Protein AF-A0A5E4HTA0-F1 (afdb_monomer)

Structure (mmCIF, N/CA/C/O backbone):
data_AF-A0A5E4HTA0-F1
#
_entry.id   AF-A0A5E4HTA0-F1
#
loop_
_atom_site.group_PDB
_atom_site.id
_atom_site.type_symbol
_atom_site.label_atom_id
_atom_site.label_alt_id
_atom_site.label_comp_id
_atom_site.label_asym_id
_atom_site.label_entity_id
_atom_site.label_seq_id
_atom_site.pdbx_PDB_ins_code
_atom_site.Cartn_x
_atom_site.Cartn_y
_atom_site.Cartn_z
_atom_site.occupancy
_atom_site.B_iso_or_equiv
_atom_site.auth_seq_id
_atom_site.auth_comp_id
_atom_site.auth_asym_id
_atom_site.auth_atom_id
_atom_site.pdbx_PDB_model_num
ATOM 1 N N . MET A 1 1 ? 17.640 20.343 -9.779 1.00 55.75 1 MET A N 1
ATOM 2 C CA . MET A 1 1 ? 17.302 19.450 -8.652 1.00 55.75 1 MET A CA 1
ATOM 3 C C . MET A 1 1 ? 16.066 18.590 -8.913 1.00 55.75 1 MET A C 1
ATOM 5 O O . MET A 1 1 ? 16.283 17.422 -9.187 1.00 55.75 1 MET A O 1
ATOM 9 N N . SER A 1 2 ? 14.816 19.096 -8.928 1.00 64.62 2 SER A N 1
ATOM 10 C CA . SER A 1 2 ? 13.626 18.238 -9.209 1.00 64.62 2 SER A CA 1
ATOM 11 C C . SER A 1 2 ? 13.730 17.502 -10.552 1.00 64.62 2 SER A C 1
ATOM 13 O O . SER A 1 2 ? 13.581 16.288 -10.622 1.00 64.62 2 SER A O 1
ATOM 15 N N . SER A 1 3 ? 14.130 18.220 -11.604 1.00 77.38 3 SER A N 1
ATOM 16 C CA . SER A 1 3 ? 14.250 17.663 -12.954 1.00 77.38 3 SER A CA 1
ATOM 17 C C . SER A 1 3 ? 15.393 16.658 -13.131 1.00 77.38 3 SER A C 1
ATOM 19 O O . SER A 1 3 ? 15.333 15.827 -14.029 1.00 77.38 3 SER A O 1
ATOM 21 N N . GLU A 1 4 ? 16.448 16.712 -12.316 1.00 87.75 4 GLU A N 1
ATOM 22 C CA . GLU A 1 4 ? 17.560 15.753 -12.411 1.00 87.75 4 GLU A CA 1
ATOM 23 C C . GLU A 1 4 ? 17.148 14.399 -11.845 1.00 87.75 4 GLU A C 1
ATOM 25 O O . GLU A 1 4 ? 17.346 13.383 -12.506 1.00 87.75 4 GLU A O 1
ATOM 30 N N . ILE A 1 5 ? 16.489 14.404 -10.684 1.00 87.69 5 ILE A N 1
ATOM 31 C CA . ILE A 1 5 ? 15.975 13.192 -10.039 1.00 87.69 5 ILE A CA 1
ATOM 32 C C . ILE A 1 5 ? 14.891 12.549 -10.910 1.00 87.69 5 ILE A C 1
ATOM 34 O O . ILE A 1 5 ? 14.918 11.344 -11.148 1.00 87.69 5 ILE A O 1
ATOM 38 N N . GLU A 1 6 ? 13.961 13.343 -11.444 1.00 88.44 6 GLU A N 1
ATOM 39 C CA . GLU A 1 6 ? 12.920 12.842 -12.351 1.00 88.44 6 GLU A CA 1
ATOM 40 C C . GLU A 1 6 ? 13.517 12.162 -13.592 1.00 88.44 6 GLU A C 1
ATOM 42 O O . GLU A 1 6 ? 13.071 11.084 -13.997 1.00 88.44 6 GLU A O 1
ATOM 47 N N . ASN A 1 7 ? 14.563 12.755 -14.174 1.00 90.56 7 ASN A N 1
ATOM 48 C CA . ASN A 1 7 ? 15.254 12.184 -15.327 1.00 90.56 7 ASN A CA 1
ATOM 49 C C . ASN A 1 7 ? 16.025 10.909 -14.970 1.00 90.56 7 ASN A C 1
ATOM 51 O O . ASN A 1 7 ? 16.002 9.950 -15.743 1.00 90.56 7 ASN A O 1
ATOM 55 N N . GLU A 1 8 ? 16.686 10.873 -13.813 1.00 94.31 8 GLU A N 1
ATOM 56 C CA . GLU A 1 8 ? 17.379 9.684 -13.315 1.00 94.31 8 GLU A CA 1
ATOM 57 C C . GLU A 1 8 ? 16.405 8.511 -13.138 1.00 94.31 8 GLU A C 1
ATOM 59 O O . GLU A 1 8 ? 16.630 7.429 -13.688 1.00 94.31 8 GLU A O 1
ATOM 64 N N . VAL A 1 9 ? 15.274 8.745 -12.466 1.00 91.06 9 VAL A N 1
ATOM 65 C CA . VAL A 1 9 ? 14.229 7.735 -12.243 1.00 91.06 9 VAL A CA 1
ATOM 66 C C . VAL A 1 9 ? 13.652 7.242 -13.568 1.00 91.06 9 VAL A C 1
ATOM 68 O O . VAL A 1 9 ? 13.543 6.032 -13.790 1.00 91.06 9 VAL A O 1
ATOM 71 N N . LEU A 1 10 ? 13.323 8.154 -14.487 1.00 90.06 10 LEU A N 1
ATOM 72 C CA . LEU A 1 10 ? 12.795 7.784 -15.800 1.00 90.06 10 LEU A CA 1
ATOM 73 C C . LEU A 1 10 ? 13.799 6.941 -16.599 1.00 90.06 10 LEU A C 1
ATOM 75 O O . LEU A 1 10 ? 13.406 5.987 -17.276 1.00 90.06 10 LEU A O 1
ATOM 79 N N . ASN A 1 11 ? 15.087 7.270 -16.525 1.00 94.00 11 ASN A N 1
ATOM 80 C CA . ASN A 1 11 ? 16.137 6.507 -17.191 1.00 94.00 11 ASN A CA 1
ATOM 81 C C . ASN A 1 11 ? 16.309 5.116 -16.571 1.00 94.00 11 ASN A C 1
ATOM 83 O O . ASN A 1 11 ? 16.416 4.139 -17.314 1.00 94.00 11 ASN A O 1
ATOM 87 N N . GLY A 1 12 ? 16.251 5.006 -15.242 1.00 94.50 12 GLY A N 1
ATOM 88 C CA . GLY A 1 12 ? 16.259 3.721 -14.543 1.00 94.50 12 GLY A CA 1
ATOM 89 C C . GLY A 1 12 ? 15.097 2.820 -14.969 1.00 94.50 12 GLY A C 1
ATOM 90 O O . GLY A 1 12 ? 15.307 1.661 -15.332 1.00 94.50 12 GLY A O 1
ATOM 91 N N . LEU A 1 13 ? 13.878 3.365 -15.031 1.00 93.38 13 LEU A N 1
ATOM 92 C CA . LEU A 1 13 ? 12.690 2.621 -15.467 1.00 93.38 13 LEU A CA 1
ATOM 93 C C . LEU A 1 13 ? 12.779 2.175 -16.933 1.00 93.38 13 LEU A C 1
ATOM 95 O O . LEU A 1 13 ? 12.433 1.038 -17.254 1.00 93.38 13 LEU A O 1
ATOM 99 N N . LYS A 1 14 ? 13.289 3.031 -17.827 1.00 94.25 14 LYS A N 1
ATOM 100 C CA . LYS A 1 14 ? 13.539 2.654 -19.230 1.00 94.25 14 LYS A CA 1
ATOM 101 C C . LYS A 1 14 ? 14.578 1.541 -19.343 1.00 94.25 14 LYS A C 1
ATOM 103 O O . LYS A 1 14 ? 14.407 0.636 -20.157 1.00 94.25 14 LYS A O 1
ATOM 108 N N . HIS A 1 15 ? 15.635 1.594 -18.533 1.00 96.19 15 HIS A N 1
ATOM 109 C CA . HIS A 1 15 ? 16.662 0.558 -18.512 1.00 96.19 15 HIS A CA 1
ATOM 110 C C . HIS A 1 15 ? 16.092 -0.791 -18.057 1.00 96.19 15 HIS A C 1
ATOM 112 O O . HIS A 1 15 ? 16.357 -1.807 -18.696 1.00 96.19 15 HI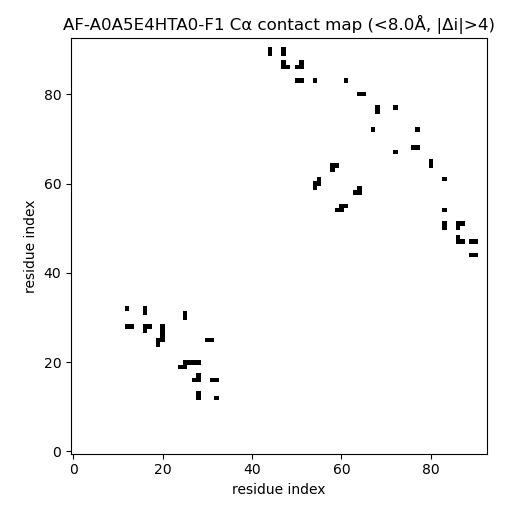S A O 1
ATOM 118 N N . ALA A 1 16 ? 15.248 -0.788 -17.021 1.00 95.31 16 ALA A N 1
ATOM 119 C CA . ALA A 1 16 ? 14.549 -1.981 -16.549 1.00 95.31 16 ALA A CA 1
ATOM 120 C C . ALA A 1 16 ? 13.572 -2.552 -17.595 1.00 95.31 16 ALA A C 1
ATOM 122 O O . ALA A 1 16 ? 13.461 -3.767 -17.735 1.00 95.31 16 ALA A O 1
ATOM 123 N N . ALA A 1 17 ? 12.898 -1.687 -18.361 1.00 96.50 17 ALA A N 1
ATOM 124 C CA . ALA A 1 17 ? 11.951 -2.102 -19.395 1.00 96.50 17 ALA A CA 1
ATOM 125 C C . ALA A 1 17 ? 12.624 -2.745 -20.619 1.00 96.50 17 ALA A C 1
ATOM 127 O O . ALA A 1 17 ? 12.038 -3.615 -21.261 1.00 96.50 17 ALA A O 1
ATOM 128 N N . ARG A 1 18 ? 13.844 -2.306 -20.960 1.00 96.75 18 ARG A N 1
ATOM 129 C CA . ARG A 1 18 ? 14.541 -2.669 -22.204 1.00 96.75 18 ARG A CA 1
ATOM 130 C C . ARG A 1 18 ? 14.552 -4.176 -22.512 1.00 96.75 18 ARG A C 1
ATOM 132 O O . ARG A 1 18 ? 14.068 -4.519 -23.586 1.00 96.75 18 ARG A O 1
ATOM 139 N N . PRO A 1 19 ? 15.027 -5.075 -21.626 1.00 97.75 19 PRO A N 1
ATOM 140 C CA . PRO A 1 19 ? 15.051 -6.505 -21.939 1.00 97.75 19 PRO A CA 1
ATOM 141 C C . PRO A 1 19 ? 13.652 -7.081 -22.195 1.00 97.75 19 PRO A C 1
ATOM 143 O O . PRO A 1 19 ? 13.493 -7.973 -23.018 1.00 97.75 19 PRO A O 1
ATOM 146 N N . LEU A 1 20 ? 12.621 -6.563 -21.526 1.00 97.06 20 LEU A N 1
ATOM 147 C CA . LEU A 1 20 ? 11.249 -7.049 -21.684 1.00 97.06 20 LEU A CA 1
ATOM 148 C C . LEU A 1 20 ? 10.646 -6.620 -23.027 1.00 97.06 20 LEU A C 1
ATOM 150 O O . LEU A 1 20 ? 9.905 -7.385 -23.639 1.00 97.06 20 LEU A O 1
ATOM 154 N N . VAL A 1 21 ? 11.000 -5.425 -23.502 1.00 97.56 21 VAL A N 1
ATOM 155 C CA . VAL A 1 21 ? 10.622 -4.943 -24.838 1.00 97.56 21 VAL A CA 1
ATOM 156 C C . VAL A 1 21 ? 11.390 -5.694 -25.927 1.00 97.56 21 VAL A C 1
ATOM 158 O O . VAL A 1 21 ? 10.792 -6.135 -26.901 1.00 97.56 21 VAL A O 1
ATOM 161 N N . GLU A 1 22 ? 12.698 -5.903 -25.754 1.00 97.44 22 GLU A N 1
ATOM 162 C CA . GLU A 1 22 ? 13.538 -6.651 -26.707 1.00 97.44 22 GLU A CA 1
ATOM 163 C C . GLU A 1 22 ? 13.080 -8.109 -26.877 1.00 97.44 22 GLU A C 1
ATOM 165 O O . GLU A 1 22 ? 13.180 -8.665 -27.969 1.00 97.44 22 GLU A O 1
ATOM 170 N N . LEU A 1 23 ? 12.531 -8.714 -25.820 1.00 97.88 23 LEU A N 1
ATOM 171 C CA . LEU A 1 23 ? 11.930 -10.051 -25.850 1.00 97.88 23 LEU A CA 1
ATOM 172 C C . LEU A 1 23 ? 10.495 -10.076 -26.410 1.00 97.88 23 LEU A C 1
ATOM 174 O O . LEU A 1 23 ? 9.910 -11.153 -26.514 1.00 97.88 23 LEU A O 1
ATOM 178 N N . GLY A 1 24 ? 9.912 -8.921 -26.745 1.00 97.25 24 GLY A N 1
ATOM 179 C CA . GLY A 1 24 ? 8.537 -8.814 -27.242 1.00 97.25 24 GLY A CA 1
ATOM 180 C C . GLY A 1 24 ? 7.456 -9.064 -26.184 1.00 97.25 24 GLY A C 1
ATOM 181 O O . GLY A 1 24 ? 6.317 -9.344 -26.542 1.00 97.25 24 GLY A O 1
ATOM 182 N N . LEU A 1 25 ? 7.791 -8.986 -24.889 1.00 97.19 25 LEU A N 1
ATOM 183 C CA . LEU A 1 25 ? 6.822 -9.138 -23.791 1.00 97.19 25 LEU A CA 1
ATOM 184 C C . LEU A 1 25 ? 5.999 -7.865 -23.556 1.00 97.19 25 LEU A C 1
ATOM 186 O O . LEU A 1 25 ? 4.906 -7.937 -23.001 1.00 97.19 25 LEU A O 1
ATOM 190 N N . TYR A 1 26 ? 6.534 -6.711 -23.960 1.00 97.38 26 TYR A N 1
ATOM 191 C CA . TYR A 1 26 ? 5.853 -5.420 -23.940 1.00 97.38 26 TYR A CA 1
ATOM 192 C C . TYR A 1 26 ? 6.114 -4.670 -25.244 1.00 97.38 26 TYR A C 1
ATOM 194 O O . TYR A 1 26 ? 7.246 -4.640 -25.723 1.00 97.38 26 TYR A O 1
ATOM 202 N N . ASP A 1 27 ? 5.090 -3.986 -25.756 1.00 96.50 27 ASP A N 1
ATOM 203 C CA . ASP A 1 27 ? 5.188 -3.185 -26.984 1.00 96.50 27 ASP A CA 1
ATOM 204 C C . ASP A 1 27 ? 6.108 -1.966 -26.816 1.00 96.50 27 ASP A C 1
ATOM 206 O O . ASP A 1 27 ? 6.728 -1.487 -27.767 1.00 96.50 27 ASP A O 1
ATOM 210 N N . SER A 1 28 ? 6.201 -1.431 -25.595 1.00 96.88 28 SER A N 1
ATOM 211 C CA . SER A 1 28 ? 7.032 -0.272 -25.296 1.00 96.88 28 SER A CA 1
ATOM 212 C C . SER A 1 28 ? 7.403 -0.173 -23.816 1.00 96.88 28 SER A C 1
ATOM 214 O O . SER A 1 28 ? 6.739 -0.721 -22.935 1.00 96.88 28 SER A O 1
ATOM 216 N N . ALA A 1 29 ? 8.425 0.638 -23.520 1.00 94.81 29 ALA A N 1
ATOM 217 C CA . ALA A 1 29 ? 8.768 0.988 -22.142 1.00 94.81 29 ALA A CA 1
ATOM 218 C C . ALA A 1 29 ? 7.615 1.703 -21.414 1.00 94.81 29 ALA A C 1
ATOM 220 O O . ALA A 1 29 ? 7.478 1.568 -20.201 1.00 94.81 29 ALA A O 1
ATOM 221 N N . ARG A 1 30 ? 6.767 2.447 -22.141 1.00 94.81 30 ARG A N 1
ATOM 222 C CA . ARG A 1 30 ? 5.586 3.102 -21.565 1.00 94.81 30 ARG A CA 1
ATOM 223 C C . ARG A 1 30 ? 4.559 2.072 -21.100 1.00 94.81 30 ARG A C 1
ATOM 225 O O . ARG A 1 30 ? 4.002 2.256 -20.023 1.00 94.81 30 ARG A O 1
ATOM 232 N N . ASP A 1 31 ? 4.306 1.031 -21.891 1.00 95.94 31 ASP A N 1
ATOM 233 C CA . ASP A 1 31 ? 3.340 -0.014 -21.533 1.00 95.94 31 ASP A CA 1
ATOM 234 C C . ASP A 1 31 ? 3.814 -0.798 -20.312 1.00 95.94 31 ASP A C 1
ATOM 236 O O . ASP A 1 31 ? 3.050 -0.945 -19.362 1.00 95.94 31 ASP A O 1
ATOM 240 N N . PHE A 1 32 ? 5.103 -1.155 -20.272 1.00 95.12 32 PHE A N 1
ATOM 241 C CA . PHE A 1 32 ? 5.724 -1.741 -19.084 1.00 95.12 32 PHE A CA 1
ATOM 242 C C . PHE A 1 32 ? 5.545 -0.856 -17.845 1.00 95.12 32 PHE A C 1
ATOM 244 O O . PHE A 1 32 ? 5.005 -1.315 -16.843 1.00 95.12 32 PHE A O 1
ATOM 251 N N . ILE A 1 33 ? 5.949 0.421 -17.915 1.00 93.94 33 ILE A N 1
ATOM 252 C CA . ILE A 1 33 ? 5.853 1.348 -16.775 1.00 93.94 33 ILE A CA 1
ATOM 253 C C . ILE A 1 33 ? 4.400 1.479 -16.310 1.00 93.94 33 ILE A C 1
ATOM 255 O O . ILE A 1 33 ? 4.122 1.400 -15.117 1.00 93.94 33 ILE A O 1
ATOM 259 N N . ARG A 1 34 ? 3.456 1.639 -17.243 1.00 94.62 34 ARG A N 1
ATOM 260 C CA . ARG A 1 34 ? 2.029 1.736 -16.920 1.00 94.62 34 ARG A CA 1
ATOM 261 C C . ARG A 1 34 ? 1.547 0.504 -16.161 1.00 94.62 34 ARG A C 1
ATOM 263 O O . ARG A 1 34 ? 0.822 0.648 -15.178 1.00 94.62 34 ARG A O 1
ATOM 270 N N . ASP A 1 35 ? 1.910 -0.683 -16.624 1.00 95.56 35 ASP A N 1
ATOM 271 C CA . ASP A 1 35 ? 1.387 -1.923 -16.067 1.00 95.56 35 ASP A CA 1
ATOM 272 C C . ASP A 1 35 ? 2.013 -2.229 -14.700 1.00 95.56 35 ASP A C 1
ATOM 274 O O . ASP A 1 35 ? 1.277 -2.556 -13.769 1.00 95.56 35 ASP A O 1
ATOM 278 N N . ILE A 1 36 ? 3.316 -1.980 -14.507 1.00 94.00 36 ILE A N 1
ATOM 279 C CA . ILE A 1 36 ? 3.928 -2.095 -13.171 1.00 94.00 36 ILE A CA 1
ATOM 280 C C . ILE A 1 36 ? 3.367 -1.062 -12.189 1.00 94.00 36 ILE A C 1
ATOM 282 O O . ILE A 1 36 ? 3.192 -1.372 -11.013 1.00 94.00 36 ILE A O 1
ATOM 286 N N . THR A 1 37 ? 3.057 0.159 -12.645 1.00 93.50 37 THR A N 1
ATOM 287 C CA . THR A 1 37 ? 2.464 1.188 -11.783 1.00 93.50 37 THR A CA 1
ATOM 288 C C . THR A 1 37 ? 1.065 0.771 -11.346 1.00 93.50 37 THR A C 1
ATOM 290 O O . THR A 1 37 ? 0.744 0.884 -10.164 1.00 93.50 37 THR A O 1
ATOM 293 N N . LYS A 1 38 ? 0.248 0.239 -12.264 1.00 95.75 38 LYS A N 1
ATOM 294 C CA . LYS A 1 38 ? -1.070 -0.315 -11.923 1.00 95.75 38 LYS A CA 1
ATOM 295 C C . LYS A 1 38 ? -0.954 -1.453 -10.916 1.00 95.75 38 LYS A C 1
ATOM 297 O O . LYS A 1 38 ? -1.674 -1.444 -9.922 1.00 95.75 38 LYS A O 1
ATOM 302 N N . GLU A 1 39 ? -0.048 -2.398 -11.150 1.00 95.88 39 GLU A N 1
ATOM 303 C CA . GLU A 1 39 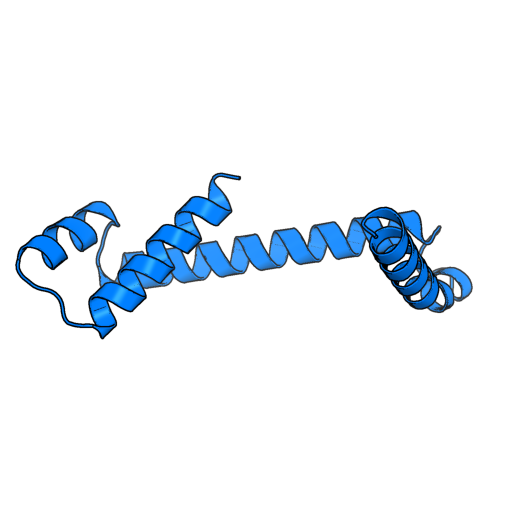? 0.148 -3.536 -10.252 1.00 95.88 39 GLU A CA 1
ATOM 304 C C . GLU A 1 39 ? 0.589 -3.077 -8.859 1.00 95.88 39 GLU A C 1
ATOM 306 O O . GLU A 1 39 ? 0.025 -3.505 -7.855 1.00 95.88 39 GLU A O 1
ATOM 311 N N . PHE A 1 40 ? 1.527 -2.131 -8.783 1.00 93.75 40 PHE A N 1
ATOM 312 C CA . PHE A 1 40 ? 1.967 -1.550 -7.519 1.00 93.75 40 PHE A CA 1
ATOM 313 C C . PHE A 1 40 ? 0.819 -0.873 -6.756 1.00 93.75 40 PHE A C 1
ATOM 315 O O . PHE A 1 40 ? 0.647 -1.123 -5.561 1.00 93.75 40 PHE A O 1
ATOM 322 N N . ILE A 1 41 ? 0.018 -0.044 -7.436 1.00 92.50 41 ILE A N 1
ATOM 323 C CA . ILE A 1 41 ? -1.138 0.634 -6.830 1.00 92.50 41 ILE A CA 1
ATOM 324 C C . ILE A 1 41 ? -2.148 -0.398 -6.322 1.00 92.50 41 ILE A C 1
ATOM 326 O O . ILE A 1 41 ? -2.556 -0.335 -5.163 1.00 92.50 41 ILE A O 1
ATOM 330 N N . ASN A 1 42 ? -2.502 -1.386 -7.146 1.00 95.00 42 ASN A N 1
ATOM 331 C CA . ASN A 1 42 ? -3.432 -2.447 -6.765 1.00 95.00 42 ASN A CA 1
ATOM 332 C C . ASN A 1 42 ? -2.918 -3.235 -5.557 1.00 95.00 42 ASN A C 1
ATOM 334 O O . ASN A 1 42 ? -3.664 -3.475 -4.608 1.00 95.00 42 ASN A O 1
ATOM 338 N N . HIS A 1 43 ? -1.632 -3.583 -5.547 1.00 96.38 43 HIS A N 1
ATOM 339 C CA . HIS A 1 43 ? -1.015 -4.288 -4.432 1.00 96.38 43 HIS A CA 1
ATOM 340 C C . HIS A 1 43 ? -1.080 -3.473 -3.134 1.00 96.38 43 HIS A C 1
ATOM 342 O O . HIS A 1 43 ? -1.397 -4.021 -2.076 1.00 96.38 43 HIS A O 1
ATOM 348 N N . LYS A 1 44 ? -0.830 -2.159 -3.201 1.00 94.75 44 LYS A N 1
ATOM 349 C CA . LYS A 1 44 ? -0.953 -1.258 -2.046 1.00 94.75 44 LYS A CA 1
ATOM 350 C C . LYS A 1 44 ? -2.393 -1.146 -1.554 1.00 94.75 44 LYS A C 1
ATOM 352 O O . LYS A 1 44 ? -2.620 -1.254 -0.352 1.00 94.75 44 LYS A O 1
ATOM 357 N N . ILE A 1 45 ? -3.360 -1.015 -2.459 1.00 94.69 45 ILE A N 1
ATOM 358 C CA . ILE A 1 45 ? -4.787 -1.002 -2.114 1.00 94.69 45 ILE A CA 1
ATOM 359 C C . ILE A 1 45 ? -5.174 -2.293 -1.383 1.00 94.69 45 ILE A C 1
ATOM 361 O O . ILE A 1 45 ? -5.775 -2.247 -0.310 1.00 94.69 45 ILE A O 1
ATOM 365 N N . GLU A 1 46 ? -4.802 -3.454 -1.923 1.00 96.44 46 GLU A N 1
ATOM 366 C CA . GLU A 1 46 ? -5.127 -4.743 -1.308 1.00 96.44 46 GLU A CA 1
ATOM 367 C C . GLU A 1 46 ? -4.419 -4.948 0.035 1.00 96.44 46 GLU A C 1
ATOM 369 O O . GLU A 1 46 ? -4.997 -5.522 0.961 1.00 96.44 46 GLU A O 1
ATOM 374 N N . PHE A 1 47 ? -3.196 -4.440 0.183 1.00 96.06 47 PHE A N 1
ATOM 375 C CA . PHE A 1 47 ? -2.489 -4.420 1.458 1.00 96.06 47 PHE A CA 1
ATOM 376 C C . PHE A 1 47 ? -3.261 -3.625 2.523 1.00 96.06 47 PHE A C 1
ATOM 378 O O . PHE A 1 47 ? -3.545 -4.165 3.594 1.00 96.06 47 PHE A O 1
ATOM 385 N N . TYR A 1 48 ? -3.678 -2.388 2.231 1.00 96.81 48 TYR A N 1
ATOM 386 C CA . TYR A 1 48 ? -4.433 -1.568 3.187 1.00 96.81 48 TYR A CA 1
ATOM 387 C C . TYR A 1 48 ? -5.825 -2.128 3.481 1.00 96.81 48 TYR A C 1
ATOM 389 O O . TYR A 1 48 ? -6.234 -2.167 4.640 1.00 96.81 48 TYR A O 1
ATOM 397 N N . LYS A 1 49 ? -6.527 -2.673 2.480 1.00 96.69 49 LYS A N 1
ATOM 398 C CA . LYS A 1 49 ? -7.801 -3.375 2.711 1.00 96.69 49 LYS A CA 1
ATOM 399 C C . LYS A 1 49 ? -7.644 -4.546 3.679 1.00 96.69 49 LYS A C 1
ATOM 401 O O . LYS A 1 49 ? -8.480 -4.715 4.566 1.00 96.69 49 LYS A O 1
ATOM 406 N N . LYS A 1 50 ? -6.584 -5.351 3.530 1.00 97.50 50 LYS A N 1
ATOM 407 C CA . LYS A 1 50 ? -6.294 -6.472 4.440 1.00 97.50 50 LYS A CA 1
ATOM 408 C C . LYS A 1 50 ? -5.983 -5.990 5.854 1.00 97.50 50 LYS A C 1
ATOM 410 O O . LYS A 1 50 ? -6.494 -6.584 6.801 1.00 97.50 50 LYS A O 1
ATOM 415 N N . GLN A 1 51 ? -5.203 -4.919 5.996 1.00 96.69 51 GLN A N 1
ATOM 416 C CA . 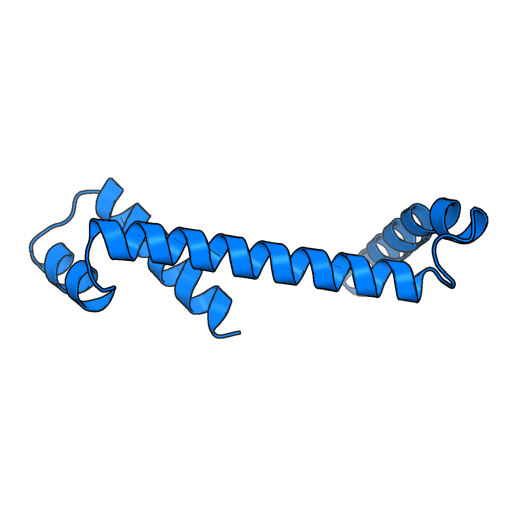GLN A 1 51 ? -4.928 -4.312 7.301 1.00 96.69 51 GLN A CA 1
ATOM 417 C C . GLN A 1 51 ? -6.212 -3.819 7.977 1.00 96.69 51 GLN A C 1
ATOM 419 O O . GLN A 1 51 ? -6.517 -4.243 9.089 1.00 96.69 51 GLN A O 1
ATOM 424 N N . ILE A 1 52 ? -7.036 -3.036 7.272 1.00 96.75 52 ILE A N 1
ATOM 425 C CA . ILE A 1 52 ? -8.330 -2.563 7.785 1.00 96.75 52 ILE A CA 1
ATOM 426 C C . ILE A 1 52 ? -9.229 -3.743 8.166 1.00 96.75 52 ILE A C 1
ATOM 428 O O . ILE A 1 52 ? -9.877 -3.711 9.206 1.00 96.75 52 ILE A O 1
ATOM 432 N N . ALA A 1 53 ? -9.280 -4.807 7.361 1.00 97.69 53 ALA A N 1
ATOM 433 C CA . ALA A 1 53 ? -10.069 -5.993 7.690 1.00 97.69 53 ALA A CA 1
ATOM 434 C C . ALA A 1 53 ? -9.576 -6.687 8.975 1.00 97.69 53 ALA A C 1
ATOM 436 O O . ALA A 1 53 ? -10.395 -7.130 9.785 1.00 97.69 53 ALA A O 1
ATOM 437 N N . ALA A 1 54 ? -8.258 -6.760 9.185 1.00 97.50 54 ALA A N 1
ATOM 438 C CA . ALA A 1 54 ? -7.672 -7.302 10.407 1.00 97.50 54 ALA A CA 1
ATOM 439 C C . ALA A 1 54 ? -8.027 -6.443 11.631 1.00 97.50 54 ALA A C 1
ATOM 441 O O . ALA A 1 54 ? -8.467 -6.985 12.649 1.00 97.50 54 ALA A O 1
ATOM 442 N N . PHE A 1 55 ? -7.934 -5.118 11.515 1.00 97.12 55 PHE A N 1
ATOM 443 C CA . PHE A 1 55 ? -8.314 -4.217 12.597 1.00 97.12 55 PHE A CA 1
ATOM 444 C C . PHE A 1 55 ? -9.819 -4.230 12.880 1.00 97.12 55 PHE A C 1
ATOM 446 O O . PHE A 1 55 ? -10.218 -4.342 14.039 1.00 97.12 55 PHE A O 1
ATOM 453 N N . LYS A 1 56 ? -10.670 -4.253 11.846 1.00 96.81 56 LYS A N 1
ATOM 454 C CA . LYS A 1 56 ? -12.125 -4.431 11.993 1.00 96.81 56 LYS A CA 1
ATOM 455 C C . LYS A 1 56 ? -12.467 -5.719 12.731 1.00 96.81 56 LYS A C 1
ATOM 457 O O . LYS A 1 56 ? -13.337 -5.730 13.595 1.00 96.81 56 LYS A O 1
ATOM 462 N N . LYS A 1 57 ? -11.750 -6.810 12.450 1.00 97.25 57 LYS A N 1
ATOM 463 C CA . LYS A 1 57 ? -11.919 -8.069 13.184 1.00 97.25 57 LYS A CA 1
ATOM 464 C C . LYS A 1 57 ? -11.511 -7.944 14.658 1.00 97.25 57 LYS A C 1
ATOM 466 O O . LYS A 1 57 ? -12.144 -8.572 15.503 1.00 97.25 57 LYS A O 1
ATOM 471 N N . LYS A 1 58 ? -10.465 -7.172 14.965 1.00 96.00 58 LYS A N 1
ATOM 472 C CA . LYS A 1 58 ? -9.928 -7.003 16.327 1.00 96.00 58 LYS A CA 1
ATOM 473 C C . LYS A 1 58 ? -10.755 -6.038 17.184 1.00 96.00 58 LYS A C 1
ATOM 475 O O . LYS A 1 58 ? -10.944 -6.290 18.370 1.00 96.00 58 LYS A O 1
ATOM 480 N N . TYR A 1 59 ? -11.259 -4.963 16.587 1.00 95.31 59 TYR A N 1
ATOM 481 C CA . TYR A 1 59 ? -11.813 -3.811 17.306 1.00 95.31 59 TYR A CA 1
ATOM 482 C C . TYR A 1 59 ? -13.239 -3.420 16.890 1.00 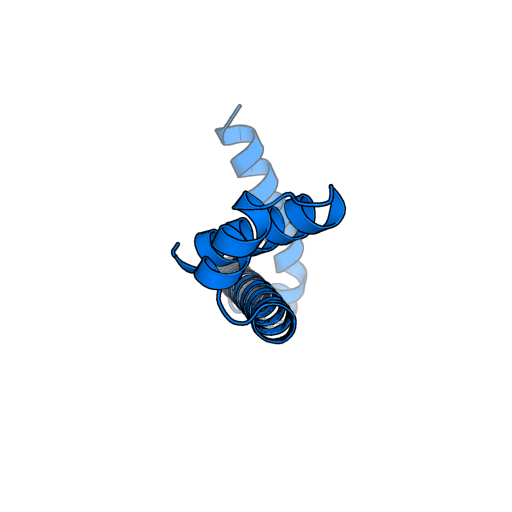95.31 59 TYR A C 1
ATOM 484 O O . TYR A 1 59 ? -13.847 -2.550 17.512 1.00 95.31 59 TYR A O 1
ATOM 492 N N . GLY A 1 60 ? -13.797 -4.055 15.857 1.00 96.00 60 GLY A N 1
ATOM 493 C CA . GLY A 1 60 ? -15.111 -3.730 15.309 1.00 96.00 60 GLY A CA 1
ATOM 494 C C . GLY A 1 60 ? -15.028 -2.635 14.249 1.00 96.00 60 GLY A C 1
ATOM 495 O O . GLY A 1 60 ? -14.800 -2.923 13.075 1.00 96.00 60 GLY A O 1
ATOM 496 N N . SER A 1 61 ? -15.231 -1.381 14.646 1.00 95.62 61 SER A N 1
ATOM 497 C CA . SER A 1 61 ? -15.147 -0.220 13.749 1.00 95.62 61 SER A CA 1
ATOM 498 C C . SER A 1 61 ? -14.060 0.747 14.202 1.00 95.62 61 SER A C 1
ATOM 500 O O . SER A 1 61 ? -13.678 0.731 15.375 1.00 95.62 61 SER A O 1
ATOM 502 N N . PHE A 1 62 ? -13.592 1.601 13.290 1.00 95.62 62 PHE A N 1
ATOM 503 C CA . PHE A 1 62 ? -12.596 2.615 13.623 1.00 95.62 62 PHE A CA 1
ATOM 504 C C . PHE A 1 62 ? -13.122 3.539 14.728 1.00 95.62 62 PHE A C 1
ATOM 506 O O . PHE A 1 62 ? -12.454 3.749 15.729 1.00 95.62 62 PHE A O 1
ATOM 513 N N . GLU A 1 63 ? -14.386 3.963 14.654 1.00 95.56 63 GLU A N 1
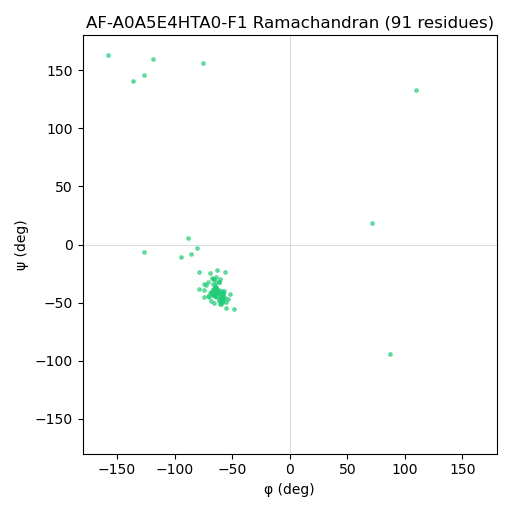ATOM 514 C CA . GLU A 1 63 ? -15.019 4.806 15.676 1.00 95.56 63 GLU A CA 1
ATOM 515 C C . GLU A 1 63 ? -15.127 4.103 17.032 1.00 95.56 63 GLU A C 1
ATOM 517 O O . GLU A 1 63 ? -14.991 4.734 18.080 1.00 95.56 63 GLU A O 1
ATOM 522 N N . THR A 1 64 ? -15.396 2.794 17.026 1.00 94.62 64 THR A N 1
ATOM 523 C CA . THR A 1 64 ? -15.451 1.992 18.255 1.00 94.62 64 THR A CA 1
ATOM 524 C C . THR A 1 64 ? -14.069 1.906 18.888 1.00 94.62 64 THR A C 1
ATOM 526 O O . THR A 1 64 ? -13.945 2.037 20.107 1.00 94.62 64 THR A O 1
ATOM 529 N N . PHE A 1 65 ? -13.036 1.728 18.064 1.00 95.25 65 PHE A N 1
ATOM 530 C CA . PHE A 1 65 ? -11.660 1.700 18.523 1.00 95.25 65 PHE A CA 1
ATOM 531 C C . PHE A 1 65 ? -11.228 3.060 19.078 1.00 95.25 65 PHE A C 1
ATOM 533 O O . PHE A 1 65 ? -10.813 3.120 20.231 1.00 95.25 65 PHE A O 1
ATOM 540 N N . SER A 1 66 ? -11.447 4.154 18.343 1.00 94.69 66 SER A N 1
ATOM 541 C CA . SER A 1 66 ? -11.128 5.519 18.787 1.00 94.69 66 SER A CA 1
ATOM 542 C C . SER A 1 66 ? -11.768 5.846 20.141 1.00 94.69 66 SER A C 1
ATOM 544 O O . SER A 1 66 ? -11.084 6.271 21.068 1.00 94.69 66 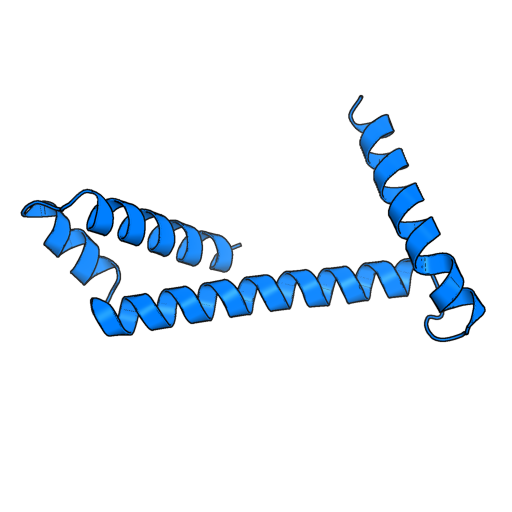SER A O 1
ATOM 546 N N . LYS A 1 67 ? -13.061 5.537 20.319 1.00 94.31 67 LYS A N 1
ATOM 547 C CA . LYS A 1 67 ? -13.767 5.736 21.602 1.00 94.31 67 LYS A CA 1
ATOM 548 C C . LYS A 1 67 ? -13.227 4.879 22.745 1.00 94.31 67 LYS A C 1
ATOM 550 O O . LYS A 1 67 ? -13.389 5.229 23.913 1.00 94.31 67 LYS A O 1
ATOM 555 N N . LYS A 1 68 ? -12.654 3.711 22.442 1.00 91.69 68 LYS A N 1
ATOM 556 C CA . LYS A 1 68 ? -12.020 2.861 23.454 1.00 91.69 68 LYS A CA 1
ATOM 557 C C . LYS A 1 68 ? -10.737 3.523 23.966 1.00 91.69 68 LYS A C 1
ATOM 559 O O . LYS A 1 68 ? -10.529 3.523 25.176 1.00 91.69 68 LYS A O 1
ATOM 564 N N . LEU A 1 69 ? -9.936 4.108 23.074 1.00 92.75 69 LEU A N 1
ATOM 565 C CA . LEU A 1 69 ? -8.653 4.740 23.410 1.00 92.75 69 LEU A CA 1
ATOM 566 C C . LEU A 1 69 ? -8.812 6.000 24.266 1.00 92.75 69 LEU A C 1
ATOM 568 O O . LEU A 1 69 ? -7.970 6.263 25.119 1.00 92.75 69 LEU A O 1
ATOM 572 N N . GLU A 1 70 ? -9.932 6.721 24.142 1.00 90.75 70 GLU A N 1
ATOM 573 C CA . GLU A 1 70 ? -10.261 7.865 25.015 1.00 90.75 70 GLU A CA 1
ATOM 574 C C . GLU A 1 70 ? -10.272 7.506 26.513 1.00 90.75 70 GLU A C 1
ATOM 576 O O . GLU A 1 70 ? -10.093 8.371 27.369 1.00 90.75 70 GLU A O 1
ATOM 581 N N . LYS A 1 71 ? -10.477 6.227 26.854 1.00 87.88 71 LYS A N 1
ATOM 582 C CA . LYS A 1 71 ? -10.476 5.730 28.241 1.00 87.88 71 LYS A CA 1
ATOM 583 C C . LYS A 1 71 ? -9.083 5.324 28.737 1.00 87.88 71 LYS A C 1
ATOM 585 O O . LYS A 1 71 ? -8.970 4.801 29.845 1.00 87.88 71 LYS A O 1
ATOM 590 N N . GLY A 1 72 ? -8.054 5.566 27.930 1.00 86.75 72 GLY A N 1
ATOM 591 C CA . GLY A 1 72 ? -6.684 5.124 28.135 1.00 86.75 72 GLY A CA 1
ATOM 592 C C . GLY A 1 72 ? -6.297 4.049 27.123 1.00 86.75 72 GLY A C 1
ATOM 593 O O . GLY A 1 72 ? -7.032 3.082 26.915 1.00 86.75 72 GLY A O 1
ATOM 594 N N . ALA A 1 73 ? -5.123 4.225 26.527 1.00 88.06 73 ALA A N 1
ATOM 595 C CA . ALA A 1 73 ? -4.535 3.327 25.548 1.00 88.06 73 ALA A CA 1
ATOM 596 C C . ALA A 1 73 ? -3.124 2.928 25.977 1.00 88.06 73 ALA A C 1
ATOM 598 O O . ALA A 1 73 ? -2.393 3.711 26.588 1.00 88.06 73 ALA A O 1
ATOM 599 N N . SER A 1 74 ? -2.732 1.699 25.659 1.00 94.50 74 SER A N 1
ATOM 600 C CA . SER A 1 74 ? -1.313 1.348 25.632 1.00 94.50 74 SER A CA 1
ATOM 601 C C . SER A 1 74 ? -0.644 1.917 24.376 1.00 94.50 74 SER A C 1
ATOM 603 O O . SER A 1 74 ? -1.307 2.097 23.360 1.00 94.50 74 SER A O 1
ATOM 605 N N . ILE A 1 75 ? 0.679 2.118 24.413 1.00 93.38 75 ILE A N 1
ATOM 606 C CA . ILE A 1 75 ? 1.463 2.567 23.243 1.00 93.38 75 ILE A CA 1
ATOM 607 C C . ILE A 1 75 ? 1.183 1.681 22.019 1.00 93.38 75 ILE A C 1
ATOM 609 O O . ILE A 1 75 ? 0.944 2.181 20.931 1.00 93.38 75 ILE A O 1
ATOM 613 N N . ALA A 1 76 ? 1.112 0.360 22.210 1.00 95.31 76 ALA A N 1
ATOM 614 C CA . ALA A 1 76 ? 0.820 -0.570 21.122 1.00 95.31 76 ALA A CA 1
ATOM 615 C C . ALA A 1 76 ? -0.583 -0.375 20.514 1.00 95.31 76 ALA A C 1
ATOM 617 O O . ALA A 1 76 ? -0.780 -0.618 19.329 1.00 95.31 76 ALA A O 1
ATOM 618 N N . GLU A 1 77 ? -1.573 0.034 21.311 1.00 94.81 77 GLU A N 1
ATOM 619 C CA . GLU A 1 77 ? -2.908 0.343 20.794 1.00 94.81 77 GLU A CA 1
ATOM 620 C C . GLU A 1 77 ? -2.935 1.684 20.051 1.00 94.81 77 GLU A C 1
ATOM 622 O O . GLU A 1 77 ? -3.664 1.798 19.070 1.00 94.81 77 GLU A O 1
ATOM 627 N N . GLU A 1 78 ? -2.140 2.670 20.476 1.00 93.94 78 GLU A N 1
ATOM 628 C CA . GLU A 1 78 ? -1.966 3.929 19.739 1.00 93.94 78 GLU A CA 1
ATOM 629 C C . GLU A 1 78 ? -1.270 3.697 18.392 1.00 93.94 78 GLU A C 1
ATOM 631 O O . GLU A 1 78 ? -1.736 4.208 17.376 1.00 93.94 78 GLU A O 1
ATOM 636 N N . ASP A 1 79 ? -0.225 2.866 18.359 1.00 96.50 79 ASP A N 1
ATOM 637 C CA . ASP A 1 79 ? 0.464 2.475 17.122 1.00 96.50 79 ASP A CA 1
ATOM 638 C C . ASP A 1 79 ? -0.498 1.797 16.138 1.00 96.50 79 ASP A 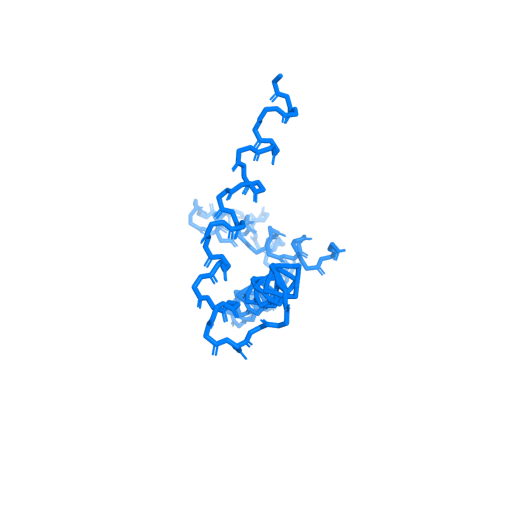C 1
ATOM 640 O O . ASP A 1 79 ? -0.603 2.187 14.977 1.00 96.50 79 ASP A O 1
ATOM 644 N N . GLU A 1 80 ? -1.281 0.826 16.614 1.00 96.94 80 GLU A N 1
ATOM 645 C CA . GLU A 1 80 ? -2.273 0.149 15.777 1.00 96.94 80 GLU A CA 1
ATOM 646 C C . GLU A 1 80 ? -3.406 1.078 15.314 1.00 96.94 80 GLU A C 1
ATOM 648 O O . GLU A 1 80 ? -3.992 0.869 14.249 1.00 96.94 80 GLU A O 1
ATOM 653 N N . TRP A 1 81 ? -3.738 2.099 16.104 1.00 96.75 81 TRP A N 1
ATOM 654 C CA . TRP A 1 81 ? -4.707 3.116 15.712 1.00 96.75 81 TRP A CA 1
ATOM 655 C C . TRP A 1 81 ? -4.166 4.010 14.600 1.00 96.75 81 TRP A C 1
ATOM 657 O O . TRP A 1 81 ? -4.866 4.212 13.608 1.00 96.75 81 TRP A O 1
ATOM 667 N N . MET A 1 82 ? -2.914 4.463 14.723 1.00 96.31 82 MET A N 1
ATOM 668 C CA . MET A 1 82 ? -2.224 5.238 13.687 1.00 96.31 82 MET A CA 1
ATOM 669 C C . MET A 1 82 ? -2.099 4.439 12.383 1.00 96.31 82 MET A C 1
ATOM 671 O O . MET A 1 82 ? -2.358 4.971 11.303 1.00 96.31 82 MET A O 1
ATOM 675 N N . ASP A 1 83 ? -1.782 3.145 12.472 1.00 96.81 83 ASP A N 1
ATOM 676 C CA . ASP A 1 83 ? -1.717 2.254 11.310 1.00 96.81 83 ASP A CA 1
ATOM 677 C C . ASP A 1 83 ? -3.081 2.095 10.619 1.00 96.81 83 ASP A C 1
ATOM 679 O O . ASP A 1 83 ? -3.159 2.067 9.385 1.00 96.81 83 ASP A O 1
ATOM 683 N N . TRP A 1 84 ? -4.173 1.996 11.387 1.00 97.62 84 TRP A N 1
ATOM 684 C CA . TRP A 1 84 ? -5.520 1.935 10.816 1.00 97.62 84 TRP A CA 1
ATOM 685 C C . TRP A 1 84 ? -5.904 3.269 10.168 1.00 97.62 84 TRP A C 1
ATOM 687 O O . TRP A 1 84 ? -6.333 3.271 9.013 1.00 97.62 84 TRP A O 1
ATOM 697 N N . GLU A 1 85 ? -5.708 4.397 10.851 1.00 96.81 85 GLU A N 1
ATOM 698 C CA . GLU A 1 85 ? -6.002 5.727 10.301 1.00 96.81 85 GLU A CA 1
ATOM 699 C C . GLU A 1 85 ? -5.270 5.946 8.969 1.00 96.81 85 GLU A C 1
ATOM 701 O O . GLU A 1 85 ? -5.899 6.232 7.945 1.00 96.81 85 GLU A O 1
ATOM 706 N N . ALA A 1 86 ? -3.962 5.673 8.941 1.00 94.88 86 ALA A N 1
ATOM 707 C CA . ALA A 1 86 ? -3.156 5.755 7.730 1.00 94.88 86 ALA A CA 1
ATOM 708 C C . ALA A 1 86 ? -3.679 4.829 6.620 1.00 94.88 86 ALA A C 1
ATOM 710 O O . ALA A 1 86 ? -3.706 5.210 5.448 1.00 94.88 86 ALA A O 1
ATOM 711 N N . ALA A 1 87 ? -4.119 3.613 6.959 1.00 95.81 87 ALA A N 1
ATOM 712 C CA . ALA A 1 87 ? -4.690 2.693 5.983 1.00 95.81 87 ALA A CA 1
ATOM 713 C C . ALA A 1 87 ? -6.011 3.207 5.385 1.00 95.81 87 ALA A C 1
ATOM 715 O O . ALA A 1 87 ? -6.235 3.028 4.186 1.00 95.81 87 ALA A O 1
ATOM 716 N N . GLU A 1 88 ? -6.884 3.834 6.181 1.00 95.38 88 GLU A N 1
ATOM 717 C CA . GLU A 1 88 ? -8.121 4.438 5.670 1.00 95.38 88 GLU A CA 1
ATOM 718 C C . GLU A 1 88 ? -7.838 5.636 4.771 1.00 95.38 88 GLU A C 1
ATOM 720 O O . GLU A 1 88 ? -8.450 5.754 3.708 1.00 95.38 88 GLU A O 1
ATOM 725 N N . ASP A 1 89 ? -6.892 6.487 5.151 1.00 93.94 89 ASP A N 1
ATOM 726 C CA . ASP A 1 89 ? -6.539 7.667 4.368 1.00 93.94 89 ASP A CA 1
ATOM 727 C C . ASP A 1 89 ? -5.902 7.300 3.030 1.00 93.94 89 ASP A C 1
ATOM 729 O O . ASP A 1 89 ? -6.282 7.859 2.002 1.00 93.94 89 ASP A O 1
ATOM 733 N N . MET A 1 90 ? -5.045 6.276 2.997 1.00 90.56 90 MET A N 1
ATOM 734 C CA . MET A 1 90 ? -4.461 5.762 1.754 1.00 90.56 90 MET A CA 1
ATOM 735 C C . MET A 1 90 ? -5.494 5.184 0.774 1.00 90.56 90 MET A C 1
ATOM 737 O O . MET A 1 90 ? -5.205 5.094 -0.418 1.00 90.56 90 MET A O 1
ATOM 741 N N . LEU A 1 91 ? -6.683 4.786 1.243 1.00 91.88 91 LEU A N 1
ATOM 742 C CA . LEU A 1 91 ? -7.771 4.285 0.392 1.00 91.88 91 LEU A CA 1
ATOM 743 C C . LEU A 1 91 ? -8.785 5.360 -0.028 1.00 91.88 91 LEU A C 1
ATOM 745 O O . LEU A 1 91 ? -9.625 5.076 -0.883 1.00 91.88 91 LEU A O 1
ATOM 749 N 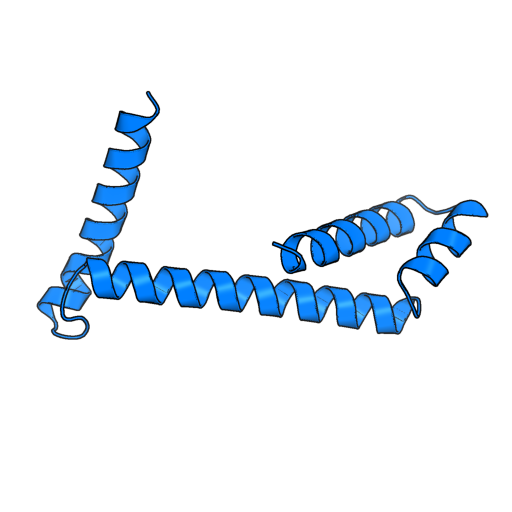N . LYS A 1 92 ? -8.741 6.560 0.563 1.00 88.62 92 LYS A N 1
ATOM 750 C CA . LYS A 1 92 ? -9.586 7.706 0.174 1.00 88.62 92 LYS A CA 1
ATOM 751 C C . LYS A 1 92 ? -8.985 8.529 -0.976 1.00 88.62 92 LYS A C 1
ATOM 753 O O . LYS A 1 92 ? -9.661 9.437 -1.457 1.00 88.62 92 LYS A O 1
ATOM 758 N N . VAL A 1 93 ? -7.738 8.240 -1.361 1.00 59.56 93 VAL A N 1
ATOM 759 C CA . VAL A 1 93 ? -6.981 8.922 -2.430 1.00 59.56 93 VAL A CA 1
ATOM 760 C C . VAL A 1 93 ? -7.553 8.628 -3.813 1.00 59.56 93 VAL A C 1
ATOM 762 O O . VAL A 1 93 ? -7.876 7.450 -4.087 1.00 59.56 93 VAL A O 1
#

Nearest PDB structures (foldseek):
  8k9c-assembly1_A  TM=4.340E-01  e=5.818E+00  Homo sapiens

Mean predicted aligned error: 5.18 Å

Foldseek 3Di:
DVVVVVVVVLVVLQVVCVVCCVVVVDVHSVRVVVVVVVVVLVVLLVVLVVLLVVVCVVQPDLVSLVVVCVVPDDPVSVVSNVSNVVSVVSNVD

pLDDT: mean 93.41, std 6.91, range [55.75, 97.88]

Radius of gyrati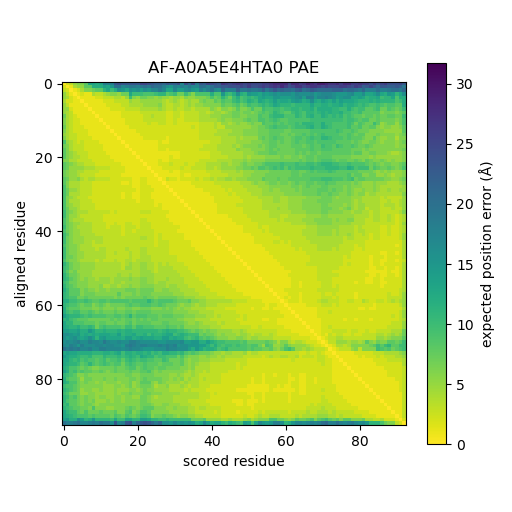on: 20.09 Å; Cα contacts (8 Å, |Δi|>4): 43; chains: 1; bounding box: 33×30×56 Å

Sequence (93 aa):
MSSEIENEVLNGLKHAARPLVELGLYDSARDFIRDITKEFINHKIEFYKKQIAAFKKKYGSFETFSKKLEKGASIAEEDEWMDWEAAEDMLKV

Solvent-accessible surface area (backbone atoms only — not comparable to full-atom values): 5200 Å² total; per-residue (Å²): 108,74,68,55,54,53,50,51,53,52,50,53,53,43,61,67,28,44,66,43,35,76,70,65,76,29,98,36,52,64,56,44,51,52,51,53,51,51,51,51,52,51,51,50,52,53,51,32,53,52,50,47,51,52,48,32,71,75,50,56,43,72,70,54,40,55,63,50,41,76,78,62,65,54,71,70,54,50,52,55,46,52,54,43,52,52,33,55,55,68,67,72,109

Secondary structure (DSSP, 8-state):
-HHHHHHHHHHHHHHHHHHHHHTTSSS-HHHHHHHHHHHHHHHHHHHHHHHHHHHHHHHSSHHHHHHHHTT---HHHHHHHHHHHHHHHHH--